Protein AF-A0A964QYH7-F1 (afdb_monomer)

Sequence (132 aa):
MKKPFRIDWADTSPSKHQPPTTHEPLKEYSIKFEKIPKGKKAVPDPGKLGVRSKLGGNPDWVQHPEVPMCSDCKQPMTFVAQLDSIEHDEKHNPHAIDCLSRQQQYMFGDVGMIYVFMCFSCMTTESLVQSG

Radius of gyration: 19.94 Å; Cα contacts (8 Å, |Δi|>4): 188; chains: 1; bounding box: 71×40×37 Å

Structure (mmCIF, N/CA/C/O backbone):
data_AF-A0A964QYH7-F1
#
_entry.id   AF-A0A964QYH7-F1
#
loop_
_atom_site.group_PDB
_atom_site.id
_atom_site.type_symbol
_atom_site.label_atom_id
_atom_site.label_alt_id
_atom_site.label_comp_id
_atom_site.label_asym_id
_atom_site.label_entity_id
_atom_site.label_seq_id
_atom_site.pdbx_PDB_ins_code
_atom_site.Cartn_x
_atom_site.Cartn_y
_atom_site.Cartn_z
_atom_site.occupancy
_atom_site.B_iso_or_equiv
_atom_site.auth_seq_id
_atom_site.auth_comp_id
_atom_site.auth_asym_id
_atom_site.auth_atom_id
_atom_site.pdbx_PDB_model_num
ATOM 1 N N . MET A 1 1 ? 57.411 8.109 7.654 1.00 41.69 1 MET A N 1
ATOM 2 C CA . MET A 1 1 ? 56.599 8.926 8.586 1.00 41.69 1 MET A CA 1
ATOM 3 C C . MET A 1 1 ? 55.272 9.263 7.914 1.00 41.69 1 MET A C 1
ATOM 5 O O . MET A 1 1 ? 55.276 10.017 6.951 1.00 41.69 1 MET A O 1
ATOM 9 N N . LYS A 1 2 ? 54.156 8.653 8.339 1.00 41.75 2 LYS A N 1
ATOM 10 C CA . LYS A 1 2 ? 52.807 8.987 7.846 1.00 41.75 2 LYS A CA 1
ATOM 11 C C . LYS A 1 2 ? 52.241 10.094 8.742 1.00 41.75 2 LYS A C 1
ATOM 13 O O . LYS A 1 2 ? 52.251 9.932 9.959 1.00 41.75 2 LYS A O 1
ATOM 18 N N . LYS A 1 3 ? 51.828 11.226 8.161 1.00 38.62 3 LYS A N 1
ATOM 19 C CA . LYS A 1 3 ? 51.197 12.325 8.913 1.00 38.62 3 LYS A CA 1
ATOM 20 C C . LYS A 1 3 ? 49.904 11.816 9.574 1.00 38.62 3 LYS A C 1
ATOM 22 O O . LYS A 1 3 ? 49.187 11.048 8.931 1.00 38.62 3 LYS A O 1
ATOM 27 N N . PRO A 1 4 ? 49.605 12.212 10.822 1.00 44.09 4 PRO A N 1
ATOM 28 C CA . PRO A 1 4 ? 48.383 11.793 11.489 1.00 44.09 4 PRO A CA 1
ATOM 29 C C . PRO A 1 4 ? 47.173 12.416 10.787 1.00 44.09 4 PRO A C 1
ATOM 31 O O . PRO A 1 4 ? 47.157 13.614 10.501 1.00 44.09 4 PRO A O 1
ATOM 34 N N . PHE A 1 5 ? 46.177 11.583 10.493 1.00 44.22 5 PHE A N 1
ATOM 35 C CA . PHE A 1 5 ? 44.880 12.006 9.976 1.00 44.22 5 PHE A CA 1
ATOM 36 C C . PHE A 1 5 ? 44.152 12.747 11.107 1.00 44.22 5 PHE A C 1
ATOM 38 O O . PHE A 1 5 ? 43.855 12.156 12.144 1.00 44.22 5 PHE A O 1
ATOM 45 N N . ARG A 1 6 ? 43.929 14.053 10.946 1.00 43.03 6 ARG A N 1
ATOM 46 C CA . ARG A 1 6 ? 43.135 14.877 11.865 1.00 43.03 6 ARG A CA 1
ATOM 47 C C . ARG A 1 6 ? 41.795 15.140 11.185 1.00 43.03 6 ARG A C 1
ATOM 49 O O . ARG A 1 6 ? 41.779 15.734 10.114 1.00 43.03 6 ARG A O 1
ATOM 56 N N . ILE A 1 7 ? 40.707 14.656 11.778 1.00 52.09 7 ILE A N 1
ATOM 57 C CA . ILE A 1 7 ? 39.345 15.012 11.367 1.00 52.09 7 ILE A CA 1
ATOM 58 C C . ILE A 1 7 ? 38.987 16.289 12.126 1.00 52.09 7 ILE A C 1
ATOM 60 O O . ILE A 1 7 ? 38.992 16.289 13.358 1.00 52.09 7 ILE A O 1
ATOM 64 N N . ASP A 1 8 ? 38.741 17.369 11.390 1.00 46.47 8 ASP A N 1
ATOM 65 C CA . ASP A 1 8 ? 38.260 18.634 11.938 1.00 46.47 8 ASP A CA 1
ATOM 66 C C . ASP A 1 8 ? 36.729 18.573 12.007 1.00 46.47 8 ASP A C 1
ATOM 68 O O . ASP A 1 8 ? 36.038 18.648 10.995 1.00 46.47 8 ASP A O 1
ATOM 72 N N . TRP A 1 9 ? 36.185 18.395 13.211 1.00 46.53 9 TRP A N 1
ATOM 73 C CA . TRP A 1 9 ? 34.739 18.280 13.456 1.00 46.53 9 TRP A CA 1
ATOM 74 C C . TRP A 1 9 ? 33.966 19.602 13.277 1.00 46.53 9 TRP A C 1
ATOM 76 O O . TRP A 1 9 ? 32.767 19.651 13.534 1.00 46.53 9 TRP A O 1
ATOM 86 N N . ALA A 1 10 ? 34.645 20.674 12.857 1.00 47.91 10 ALA A N 1
ATOM 87 C CA . ALA A 1 10 ? 34.068 21.995 12.611 1.00 47.91 10 ALA A CA 1
ATOM 88 C C . ALA A 1 10 ? 33.693 22.241 11.136 1.00 47.91 10 ALA A C 1
ATOM 90 O O . ALA A 1 10 ? 33.197 23.321 10.815 1.00 47.91 10 ALA A O 1
ATOM 91 N N . ASP A 1 11 ? 33.925 21.274 10.240 1.00 49.50 11 ASP A N 1
ATOM 92 C CA . ASP A 1 11 ? 33.523 21.396 8.839 1.00 49.50 11 ASP A CA 1
ATOM 93 C C . ASP A 1 11 ? 32.002 21.221 8.700 1.00 49.50 11 ASP A C 1
ATOM 95 O O . ASP A 1 11 ? 31.472 20.117 8.584 1.00 49.50 11 ASP A O 1
ATOM 99 N N . THR A 1 12 ? 31.288 22.344 8.756 1.00 55.72 12 THR A N 1
ATOM 100 C CA . THR A 1 12 ? 29.839 22.447 8.542 1.00 55.72 12 THR A CA 1
ATOM 101 C C . THR A 1 12 ? 29.465 22.520 7.060 1.00 55.72 12 THR A C 1
ATOM 103 O O . THR A 1 12 ? 28.323 22.858 6.735 1.00 55.72 12 THR A O 1
ATOM 106 N N . SER A 1 13 ? 30.391 22.195 6.146 1.00 53.62 13 SER A N 1
ATOM 107 C CA . SER A 1 13 ? 30.073 22.022 4.729 1.00 53.62 13 SER A CA 1
ATOM 108 C C . SER A 1 13 ? 28.883 21.067 4.590 1.00 53.62 13 SER A C 1
ATOM 110 O O . SER A 1 13 ? 28.930 19.963 5.142 1.00 53.62 13 SER A O 1
ATOM 112 N N . PRO A 1 14 ? 27.816 21.442 3.861 1.00 44.41 14 PRO A N 1
ATOM 113 C CA . PRO A 1 14 ? 26.712 20.532 3.623 1.00 44.41 14 PRO A CA 1
ATOM 114 C C . PRO A 1 14 ? 27.275 19.251 3.014 1.00 44.41 14 PRO A C 1
ATOM 116 O O . PRO A 1 14 ? 27.983 19.291 2.001 1.00 44.41 14 PRO A O 1
ATOM 119 N N . SER A 1 15 ? 27.015 18.110 3.659 1.00 50.00 15 SER A N 1
ATOM 120 C CA . SER A 1 15 ? 27.432 16.834 3.097 1.00 50.00 15 SER A CA 1
ATOM 121 C C . SER A 1 15 ? 26.836 16.746 1.691 1.00 50.00 15 SER A C 1
ATOM 123 O O . SER A 1 15 ? 25.667 17.074 1.472 1.00 50.00 15 SER A O 1
ATOM 125 N N . LYS A 1 16 ? 27.613 16.270 0.713 1.00 49.41 16 LYS A N 1
ATOM 126 C CA . LYS A 1 16 ? 27.135 16.007 -0.662 1.00 49.41 16 LYS A CA 1
ATOM 127 C C . LYS A 1 16 ? 26.037 14.922 -0.717 1.00 49.41 16 LYS A C 1
ATOM 129 O O . LYS A 1 16 ? 25.778 14.358 -1.779 1.00 49.41 16 LYS A O 1
ATOM 134 N N . HIS A 1 17 ? 25.492 14.542 0.435 1.00 49.78 17 HIS A N 1
ATOM 135 C CA . HIS A 1 17 ? 24.528 13.481 0.685 1.00 49.78 17 HIS A CA 1
ATOM 136 C C . HIS A 1 17 ? 23.306 14.013 1.436 1.00 49.78 17 HIS A C 1
ATOM 138 O O . HIS A 1 17 ? 22.538 13.219 1.971 1.00 49.78 17 HIS A O 1
ATOM 144 N N . GLN A 1 18 ? 23.105 15.336 1.497 1.00 46.91 18 GLN A N 1
ATOM 145 C CA . GLN A 1 18 ? 21.803 15.853 1.894 1.00 46.91 18 GLN A CA 1
ATOM 146 C C . GLN A 1 18 ? 20.751 15.277 0.933 1.00 46.91 18 GLN A C 1
ATOM 148 O O . GLN A 1 18 ? 20.873 15.485 -0.280 1.00 46.91 18 GLN A O 1
ATOM 153 N N . PRO A 1 19 ? 19.765 14.505 1.435 1.00 47.88 19 PRO A N 1
ATOM 154 C CA . PRO A 1 19 ? 18.673 14.040 0.600 1.00 47.88 19 PRO A CA 1
ATOM 155 C C . PRO A 1 19 ? 17.974 15.272 0.017 1.00 47.88 19 PRO A C 1
ATOM 157 O O . PRO A 1 19 ? 17.899 16.301 0.698 1.00 47.88 19 PRO A O 1
ATOM 160 N N . PRO A 1 20 ? 17.517 15.215 -1.242 1.00 46.72 20 PRO A N 1
ATOM 161 C CA . PRO A 1 20 ? 16.917 16.367 -1.889 1.00 46.72 20 PRO A CA 1
ATOM 162 C C . PRO A 1 20 ? 15.731 16.864 -1.059 1.00 46.72 20 PRO A C 1
ATOM 164 O O . PRO A 1 20 ? 14.707 16.202 -0.922 1.00 46.72 20 PRO A O 1
ATOM 167 N N . THR A 1 21 ? 15.888 18.057 -0.495 1.00 56.34 21 THR A N 1
ATOM 168 C CA . THR A 1 21 ? 14.812 18.848 0.095 1.00 56.34 21 THR A CA 1
ATOM 169 C C . THR A 1 21 ? 14.061 19.536 -1.040 1.00 56.34 21 THR A C 1
ATOM 171 O O . THR A 1 21 ? 14.173 20.748 -1.218 1.00 56.34 21 THR A O 1
ATOM 174 N N . THR A 1 22 ? 13.369 18.782 -1.888 1.00 54.75 22 THR A N 1
ATOM 175 C CA . THR A 1 22 ? 12.599 19.371 -2.988 1.00 54.75 22 THR A CA 1
ATOM 176 C C . THR A 1 22 ? 11.129 19.039 -2.807 1.00 54.75 22 THR A C 1
ATOM 178 O O . THR A 1 22 ? 10.715 17.896 -2.951 1.00 54.75 22 THR A O 1
ATOM 181 N N . HIS A 1 23 ? 10.350 20.078 -2.500 1.00 61.62 23 HIS A N 1
ATOM 182 C CA . HIS A 1 23 ? 8.884 20.134 -2.442 1.00 61.62 23 HIS A CA 1
ATOM 183 C C . HIS A 1 23 ? 8.190 19.838 -3.792 1.00 61.62 23 HIS A C 1
ATOM 185 O O . HIS A 1 23 ? 7.080 20.309 -4.038 1.00 61.62 23 HIS A O 1
ATOM 191 N N . GLU A 1 24 ? 8.842 19.112 -4.697 1.00 82.94 24 GLU A N 1
ATOM 192 C CA . GLU A 1 24 ? 8.235 18.694 -5.953 1.00 82.94 24 GLU A CA 1
ATOM 193 C C . GLU A 1 24 ? 7.275 17.528 -5.6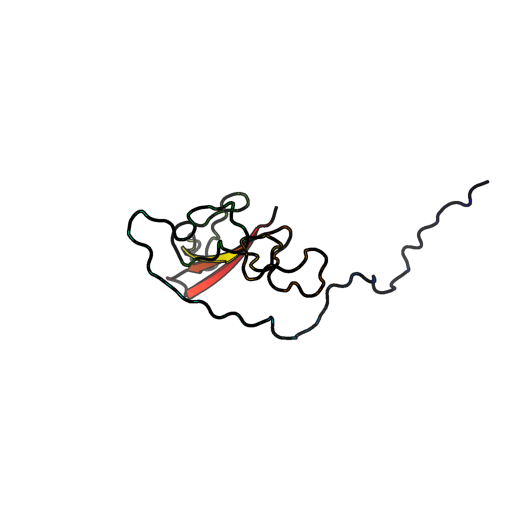81 1.00 82.94 24 GLU A C 1
ATOM 195 O O . GLU A 1 24 ? 7.601 16.641 -4.884 1.00 82.94 24 GLU A O 1
ATOM 200 N N . PRO A 1 25 ? 6.087 17.509 -6.310 1.00 90.19 25 PRO A N 1
ATOM 201 C CA . PRO A 1 25 ? 5.200 16.359 -6.226 1.00 90.19 25 PRO A CA 1
ATOM 202 C C . PRO A 1 25 ? 5.922 15.077 -6.657 1.00 90.19 25 PRO A C 1
ATOM 204 O O . PRO A 1 25 ? 6.669 15.071 -7.637 1.00 90.19 25 PRO A O 1
ATOM 207 N N . LEU A 1 26 ? 5.676 13.980 -5.939 1.00 91.38 26 LEU A N 1
ATOM 208 C CA . LEU A 1 26 ? 6.119 12.659 -6.382 1.00 91.38 26 LEU A CA 1
ATOM 209 C C . LEU A 1 26 ? 5.472 12.325 -7.735 1.00 91.38 26 LEU A C 1
ATOM 211 O O . LEU A 1 26 ? 4.373 12.795 -8.036 1.00 91.38 26 LEU A O 1
ATOM 215 N N . LYS A 1 27 ? 6.128 11.473 -8.531 1.00 92.75 27 LYS A N 1
ATOM 216 C CA . LYS A 1 27 ? 5.549 10.887 -9.746 1.00 92.75 27 LYS A CA 1
ATOM 217 C C . LYS A 1 27 ? 4.167 10.330 -9.424 1.00 92.75 27 LYS A C 1
ATOM 219 O O . LYS A 1 27 ? 3.990 9.596 -8.451 1.00 92.75 27 LYS A O 1
ATOM 224 N N . GLU A 1 28 ? 3.192 10.673 -10.248 1.00 94.69 28 GLU A N 1
ATOM 225 C CA . GLU A 1 28 ? 1.824 10.215 -10.062 1.00 94.69 28 GLU A CA 1
ATOM 226 C C . GLU A 1 28 ? 1.641 8.822 -10.678 1.00 94.69 28 GLU A C 1
ATOM 228 O O . GLU A 1 28 ? 1.980 8.594 -11.840 1.00 94.69 28 GLU A O 1
ATOM 233 N N . TYR A 1 29 ? 1.077 7.895 -9.903 1.00 94.06 29 TYR A N 1
ATOM 234 C CA . TYR A 1 29 ? 0.674 6.569 -10.367 1.00 94.06 29 TYR A CA 1
ATOM 235 C C . TYR A 1 29 ? -0.830 6.392 -10.144 1.00 94.06 29 TYR A C 1
ATOM 237 O O . TYR A 1 29 ? -1.346 6.650 -9.057 1.00 94.06 29 TYR A O 1
ATOM 245 N N . SER A 1 30 ? -1.541 5.914 -11.167 1.00 93.94 30 SER A N 1
ATOM 246 C CA . SER A 1 30 ? -2.949 5.522 -11.019 1.00 93.94 30 SER A CA 1
ATOM 247 C C . SER A 1 30 ? -3.059 4.094 -10.484 1.00 93.94 30 SER A C 1
ATOM 249 O O . SER A 1 30 ? -2.284 3.220 -10.873 1.00 93.94 30 SER A O 1
ATOM 251 N N . ILE A 1 31 ? -4.047 3.837 -9.625 1.00 89.06 31 ILE A N 1
ATOM 252 C CA . ILE A 1 31 ? -4.315 2.500 -9.086 1.00 89.06 31 ILE A CA 1
ATOM 253 C C . ILE A 1 31 ? -5.606 1.959 -9.700 1.00 89.06 31 ILE A C 1
ATOM 255 O O . ILE A 1 31 ? -6.629 2.643 -9.738 1.00 89.06 31 ILE A O 1
ATOM 259 N N . LYS A 1 32 ? -5.569 0.707 -10.159 1.00 91.69 32 LYS A N 1
ATOM 260 C CA . LYS A 1 32 ? -6.755 -0.049 -10.572 1.00 91.69 32 LYS A CA 1
ATOM 261 C C . LYS A 1 32 ? -7.053 -1.104 -9.516 1.00 91.69 32 LYS A C 1
ATOM 263 O O . LYS A 1 32 ? -6.189 -1.917 -9.208 1.00 91.69 32 LYS A O 1
ATOM 268 N N . PHE A 1 33 ? -8.267 -1.088 -8.974 1.00 91.06 33 PHE A N 1
ATOM 269 C CA . PHE A 1 33 ? -8.685 -2.042 -7.951 1.00 91.06 33 PHE A CA 1
ATOM 270 C C . PHE A 1 33 ? -9.512 -3.179 -8.537 1.00 91.06 33 PHE A C 1
ATOM 272 O O . PHE A 1 33 ? -10.386 -2.965 -9.377 1.00 91.06 33 PHE A O 1
ATOM 279 N N . GLU A 1 34 ? -9.289 -4.375 -8.005 1.00 95.00 34 GLU A N 1
ATOM 280 C CA . GLU A 1 34 ? -10.143 -5.535 -8.210 1.00 95.00 34 GLU A CA 1
ATOM 281 C C . GLU A 1 34 ? -10.504 -6.170 -6.867 1.00 95.00 34 GLU A C 1
ATOM 283 O O . GLU A 1 34 ? -9.739 -6.135 -5.900 1.00 95.00 34 GLU A O 1
ATOM 288 N N . LYS A 1 35 ? -11.701 -6.753 -6.788 1.00 94.75 35 LYS A N 1
ATOM 289 C CA . LYS A 1 35 ? -12.126 -7.471 -5.590 1.00 94.75 35 LYS A CA 1
ATOM 290 C C . LYS A 1 35 ? -11.547 -8.878 -5.613 1.00 94.75 35 LYS A C 1
ATOM 292 O O . LYS A 1 35 ? -11.815 -9.648 -6.531 1.00 94.75 35 LYS A O 1
ATOM 297 N N . ILE A 1 36 ? -10.839 -9.241 -4.551 1.00 96.00 36 ILE A N 1
ATOM 298 C CA . ILE A 1 36 ? -10.257 -10.575 -4.425 1.00 96.00 36 ILE A CA 1
ATOM 299 C C . ILE A 1 36 ? -11.338 -11.593 -4.019 1.00 96.00 36 ILE A C 1
ATOM 301 O O . ILE A 1 36 ? -12.059 -11.360 -3.040 1.00 96.00 36 ILE A O 1
ATOM 305 N N . PRO A 1 37 ? -11.473 -12.730 -4.733 1.00 95.06 37 PRO A N 1
ATOM 306 C CA . PRO A 1 37 ? -12.388 -13.797 -4.346 1.00 95.06 37 PRO A CA 1
ATOM 307 C C . PRO A 1 37 ? -12.100 -14.330 -2.940 1.00 95.06 37 PRO A C 1
ATOM 309 O O . PRO A 1 37 ? -10.951 -14.394 -2.495 1.00 95.06 37 PRO A O 1
ATOM 312 N N . LYS A 1 38 ? -13.148 -14.776 -2.242 1.00 93.50 38 LYS A N 1
ATOM 313 C CA . LYS A 1 38 ? -13.018 -15.345 -0.895 1.00 93.50 38 LYS A CA 1
ATOM 314 C C . LYS A 1 38 ? -12.009 -16.502 -0.895 1.00 93.50 38 LYS A C 1
ATOM 316 O O . LYS A 1 38 ? -12.096 -17.404 -1.723 1.00 93.50 38 LYS A O 1
ATOM 321 N N . GLY A 1 39 ? -11.066 -16.474 0.046 1.00 92.38 39 GLY A N 1
ATOM 322 C CA . GLY A 1 39 ? -10.017 -17.492 0.180 1.00 92.38 39 GLY A CA 1
ATOM 323 C C . GLY A 1 39 ? -8.795 -17.292 -0.726 1.00 92.38 39 GLY A C 1
ATOM 324 O O . GLY A 1 39 ? -7.869 -18.096 -0.667 1.00 92.38 39 GLY A O 1
ATOM 325 N N . LYS A 1 40 ? -8.757 -16.235 -1.547 1.00 94.75 40 LYS A N 1
ATOM 326 C CA . LYS A 1 40 ? -7.565 -15.818 -2.299 1.00 94.75 40 LYS A CA 1
ATOM 327 C C . LYS A 1 40 ? -6.892 -14.620 -1.619 1.00 94.75 40 LYS A C 1
ATOM 329 O O . LYS A 1 40 ? -7.500 -13.945 -0.790 1.00 94.75 40 LYS A O 1
ATOM 334 N N . LYS A 1 41 ? -5.624 -14.377 -1.959 1.00 94.38 41 LYS A N 1
ATOM 335 C CA . LYS A 1 41 ? -4.838 -13.229 -1.483 1.00 94.38 41 LYS A CA 1
ATOM 336 C C . LYS A 1 41 ? -4.600 -12.246 -2.627 1.00 94.38 41 LYS A C 1
ATOM 338 O O . LYS A 1 41 ? -4.360 -12.686 -3.746 1.00 94.38 41 LYS A O 1
ATOM 343 N N . ALA A 1 42 ? -4.628 -10.948 -2.319 1.00 95.38 42 ALA A N 1
ATOM 344 C CA . ALA A 1 42 ? -4.250 -9.886 -3.259 1.00 95.38 42 ALA A CA 1
ATOM 345 C C . ALA A 1 42 ? -2.767 -9.964 -3.651 1.00 95.38 42 ALA A C 1
ATOM 347 O O . ALA A 1 42 ? -2.416 -9.702 -4.792 1.00 95.38 42 ALA A O 1
ATOM 348 N N . VAL A 1 43 ? -1.920 -10.374 -2.700 1.00 94.69 43 VAL A N 1
ATOM 349 C CA . VAL A 1 43 ? -0.490 -10.633 -2.891 1.00 94.69 43 VAL A CA 1
ATOM 350 C C . VAL A 1 43 ? -0.274 -12.135 -2.697 1.00 94.69 43 VAL A C 1
ATOM 352 O O . VAL A 1 43 ? -0.249 -12.610 -1.557 1.00 94.69 43 VAL A O 1
ATOM 355 N N . PRO A 1 44 ? -0.230 -12.928 -3.783 1.00 91.50 44 PRO A N 1
ATOM 356 C CA . PRO A 1 44 ? -0.030 -14.372 -3.686 1.00 91.50 44 PRO A CA 1
ATOM 357 C C . PRO A 1 44 ? 1.384 -14.743 -3.232 1.00 91.50 44 PRO A C 1
ATOM 359 O O . PRO A 1 44 ? 1.547 -15.738 -2.530 1.00 91.50 44 PRO A O 1
ATOM 362 N N . ASP A 1 45 ? 2.373 -13.937 -3.623 1.00 94.12 45 ASP A N 1
ATOM 363 C CA . ASP A 1 45 ? 3.793 -14.143 -3.348 1.00 94.12 45 ASP A CA 1
ATOM 364 C C . ASP A 1 45 ? 4.399 -12.885 -2.696 1.00 94.12 45 ASP A C 1
ATOM 366 O O . ASP A 1 45 ? 4.643 -11.895 -3.391 1.00 94.12 45 ASP A O 1
ATOM 370 N N . PRO A 1 46 ? 4.637 -12.897 -1.371 1.00 91.12 46 PRO A N 1
ATOM 371 C CA . PRO A 1 46 ? 5.262 -11.784 -0.655 1.00 91.12 46 PRO A CA 1
ATOM 372 C C . PRO A 1 46 ? 6.713 -11.496 -1.068 1.00 91.12 46 PRO A C 1
ATOM 374 O O . PRO A 1 46 ? 7.213 -10.413 -0.770 1.00 91.12 46 PRO A O 1
ATOM 377 N N . GLY A 1 47 ? 7.390 -12.439 -1.736 1.00 92.31 47 GLY A N 1
ATOM 378 C CA . GLY A 1 47 ? 8.743 -12.252 -2.266 1.00 92.31 47 GLY A CA 1
ATOM 379 C C . GLY A 1 47 ? 8.774 -11.473 -3.580 1.00 92.31 47 GLY A C 1
ATOM 380 O O . GLY A 1 47 ? 9.839 -11.056 -4.025 1.00 92.31 47 GLY A O 1
ATOM 381 N N . LYS A 1 48 ? 7.616 -11.232 -4.204 1.00 94.81 48 LYS A N 1
ATOM 382 C CA . LYS A 1 48 ? 7.521 -10.485 -5.457 1.00 94.81 48 LYS A CA 1
ATOM 383 C C . LYS A 1 48 ? 7.508 -8.976 -5.186 1.00 94.81 48 LYS A C 1
ATOM 385 O O . LYS A 1 48 ? 6.458 -8.338 -5.190 1.00 94.81 48 LYS A O 1
ATOM 390 N N . LEU A 1 49 ? 8.689 -8.428 -4.907 1.00 95.12 49 LEU A N 1
ATOM 391 C CA . LEU A 1 49 ? 8.910 -7.028 -4.521 1.00 95.12 49 LEU A CA 1
ATOM 392 C C . LEU A 1 49 ? 8.462 -6.046 -5.618 1.00 95.12 49 LEU A C 1
ATOM 394 O O . LEU A 1 49 ? 8.546 -6.346 -6.808 1.00 95.12 49 LEU A O 1
ATOM 398 N N . GLY A 1 50 ? 7.967 -4.876 -5.230 1.00 95.00 50 GLY A N 1
ATOM 399 C CA . GLY A 1 50 ? 7.459 -3.844 -6.139 1.00 95.00 50 GLY A CA 1
ATOM 400 C C . GLY A 1 50 ? 6.013 -4.050 -6.612 1.00 95.00 50 GLY A C 1
ATOM 401 O O . GLY A 1 50 ? 5.458 -3.186 -7.285 1.00 95.00 50 GLY A O 1
ATOM 402 N N . VAL A 1 51 ? 5.367 -5.165 -6.250 1.00 95.12 51 VAL A N 1
ATOM 403 C CA . VAL A 1 51 ? 3.968 -5.472 -6.613 1.00 95.12 51 VAL A CA 1
ATOM 404 C C . VAL A 1 51 ? 3.134 -5.972 -5.425 1.00 95.12 51 VAL A C 1
ATOM 406 O O . VAL A 1 51 ? 2.160 -6.704 -5.601 1.00 95.12 51 VAL A O 1
ATOM 409 N N . ARG A 1 52 ? 3.496 -5.576 -4.199 1.00 96.25 52 ARG A N 1
ATOM 410 C CA . ARG A 1 52 ? 2.839 -6.011 -2.951 1.00 96.25 52 ARG A CA 1
ATOM 411 C C . ARG A 1 52 ? 1.789 -5.026 -2.425 1.00 96.25 52 ARG A C 1
ATOM 413 O O . ARG A 1 52 ? 1.214 -5.265 -1.366 1.00 96.25 52 ARG A O 1
ATOM 420 N N . SER A 1 53 ? 1.513 -3.925 -3.123 1.00 96.81 53 SER A N 1
ATOM 421 C CA . SER A 1 53 ? 0.491 -2.960 -2.694 1.00 96.81 53 SER A CA 1
ATOM 422 C C . SER A 1 53 ? -0.907 -3.587 -2.716 1.00 96.81 53 SER A C 1
ATOM 424 O O . SER A 1 53 ? -1.303 -4.207 -3.703 1.00 96.81 53 SER A O 1
ATOM 426 N N . LYS A 1 54 ? -1.685 -3.416 -1.642 1.00 97.25 54 LYS A N 1
ATOM 427 C CA . LYS A 1 54 ? -3.071 -3.912 -1.560 1.00 97.25 54 LYS A CA 1
ATOM 428 C C . LYS A 1 54 ? -3.923 -3.091 -0.600 1.00 97.25 54 LYS A C 1
ATOM 430 O O . LYS A 1 54 ? -3.405 -2.427 0.295 1.00 97.25 54 LYS A O 1
ATOM 435 N N . LEU A 1 55 ? -5.239 -3.215 -0.761 1.00 97.38 55 LEU A N 1
ATOM 436 C CA . LEU A 1 55 ? -6.233 -2.722 0.189 1.00 97.38 55 LEU A CA 1
ATOM 437 C C . LEU A 1 55 ? -6.791 -3.880 1.023 1.00 97.38 55 LEU A C 1
ATOM 439 O O . LEU A 1 55 ? -7.233 -4.892 0.474 1.00 97.38 55 LEU A O 1
ATOM 443 N N . GLY A 1 56 ? -6.819 -3.703 2.341 1.00 96.12 56 GLY A N 1
ATOM 444 C CA . GLY A 1 56 ? -7.410 -4.633 3.299 1.00 96.12 56 GLY A CA 1
ATOM 445 C C . GLY A 1 56 ? -6.782 -6.034 3.326 1.00 96.12 56 GLY A C 1
ATOM 446 O O . GLY A 1 56 ? -5.699 -6.296 2.800 1.00 96.12 56 GLY A O 1
ATOM 447 N N . GLY A 1 57 ? -7.485 -6.961 3.978 1.00 94.88 57 GLY A N 1
ATOM 448 C CA . GLY A 1 57 ? -6.929 -8.264 4.351 1.00 94.88 57 GLY A CA 1
ATOM 449 C C . GLY A 1 57 ? -6.016 -8.151 5.573 1.00 94.88 57 GLY A C 1
ATOM 450 O O . GLY A 1 57 ? -6.183 -7.251 6.389 1.00 94.88 57 GLY A O 1
ATOM 451 N N . ASN A 1 58 ? -5.060 -9.071 5.703 1.00 95.44 58 ASN A N 1
ATOM 452 C CA . ASN A 1 58 ? -4.025 -8.984 6.735 1.00 95.44 58 ASN A CA 1
ATOM 453 C C . ASN A 1 58 ? -2.778 -8.292 6.161 1.00 95.44 58 ASN A C 1
ATOM 455 O O . ASN A 1 58 ? -2.458 -8.565 4.999 1.00 95.44 58 ASN A O 1
ATOM 459 N N . PRO A 1 59 ? -2.058 -7.470 6.941 1.00 96.88 59 PRO A N 1
ATOM 460 C CA . PRO A 1 59 ? -0.767 -6.921 6.527 1.00 96.88 59 PRO A CA 1
ATOM 461 C C . PRO A 1 59 ? 0.232 -8.035 6.179 1.00 96.88 59 PRO A C 1
ATOM 463 O O . PRO A 1 59 ? 0.294 -9.043 6.888 1.00 96.88 59 PRO A O 1
ATOM 466 N N . ASP A 1 60 ? 1.024 -7.854 5.120 1.00 96.25 60 ASP A N 1
ATOM 467 C CA . ASP A 1 60 ? 2.190 -8.706 4.849 1.00 96.25 60 ASP A CA 1
ATOM 468 C C . ASP A 1 60 ? 3.432 -8.077 5.493 1.00 96.25 60 ASP A C 1
ATOM 470 O O . ASP A 1 60 ? 4.175 -7.354 4.842 1.00 96.25 60 ASP A O 1
ATOM 474 N N . TRP A 1 61 ? 3.621 -8.300 6.794 1.00 96.75 61 TRP A N 1
ATOM 475 C CA . TRP A 1 61 ? 4.712 -7.686 7.555 1.00 96.75 61 TRP A CA 1
ATOM 476 C C . TRP A 1 61 ? 6.096 -7.985 6.960 1.00 96.75 61 TRP A C 1
ATOM 478 O O . TRP A 1 61 ? 6.426 -9.143 6.708 1.00 96.75 61 TRP A O 1
ATOM 488 N N . VAL A 1 62 ? 6.905 -6.937 6.777 1.00 96.19 62 VAL A N 1
ATOM 489 C CA . VAL A 1 62 ? 8.321 -7.033 6.374 1.00 96.19 62 VAL A CA 1
ATOM 490 C C . VAL A 1 62 ? 9.159 -7.487 7.567 1.00 96.19 62 VAL A C 1
ATOM 492 O O . VAL A 1 62 ? 10.059 -8.306 7.419 1.00 96.19 62 VAL A O 1
ATOM 495 N N . GLN A 1 63 ? 8.839 -6.975 8.756 1.00 95.06 63 GLN A N 1
ATOM 496 C CA . GLN A 1 63 ? 9.499 -7.335 10.005 1.00 95.06 63 GLN A CA 1
ATOM 497 C C . GLN A 1 63 ? 8.514 -8.070 10.926 1.00 95.06 63 GLN A C 1
ATOM 499 O O . GLN A 1 63 ? 7.935 -9.089 10.548 1.00 95.06 63 GLN A O 1
ATOM 504 N N . HIS A 1 64 ? 8.314 -7.580 12.149 1.00 96.19 64 HIS A N 1
ATOM 505 C CA . HIS A 1 64 ? 7.332 -8.131 13.074 1.00 96.19 64 HIS A CA 1
ATOM 506 C C . HIS A 1 64 ? 5.976 -7.420 12.939 1.00 96.19 64 HIS A C 1
ATOM 508 O O . HIS A 1 64 ? 5.918 -6.272 12.497 1.00 96.19 64 HIS A O 1
ATOM 514 N N . PRO A 1 65 ? 4.873 -8.059 13.364 1.00 97.44 65 PRO A N 1
ATOM 515 C CA . PRO A 1 65 ? 3.587 -7.386 13.462 1.00 97.44 65 PRO A CA 1
ATOM 516 C C . PRO A 1 65 ? 3.647 -6.142 14.349 1.00 97.44 65 PRO A C 1
ATOM 518 O O . PRO A 1 65 ? 4.180 -6.196 15.457 1.00 97.44 65 PRO A O 1
ATOM 521 N N . GLU A 1 66 ? 3.067 -5.043 13.876 1.00 96.75 66 GLU A N 1
ATOM 522 C CA . GLU A 1 66 ? 2.999 -3.782 14.615 1.00 96.75 66 GLU A CA 1
ATOM 523 C C . GLU A 1 66 ? 1.659 -3.095 14.342 1.00 96.75 66 GLU A C 1
ATOM 525 O O . GLU A 1 66 ? 1.513 -2.312 13.413 1.00 96.75 66 GLU A O 1
ATOM 530 N N . VAL A 1 67 ? 0.629 -3.444 15.114 1.00 98.00 67 VAL A N 1
ATOM 531 C CA . VAL A 1 67 ? -0.693 -2.818 14.966 1.00 98.00 67 VAL A CA 1
ATOM 532 C C . VAL A 1 67 ? -0.768 -1.605 15.895 1.00 98.00 67 VAL A C 1
ATOM 534 O O . VAL A 1 67 ? -0.701 -1.799 17.112 1.00 98.00 67 VAL A O 1
ATOM 537 N N . PRO A 1 68 ? -0.925 -0.375 15.369 1.00 98.12 68 PRO A N 1
ATOM 538 C CA . PRO A 1 68 ? -0.984 0.813 16.207 1.00 98.12 68 PRO A CA 1
ATOM 539 C C . PRO A 1 68 ? -2.274 0.861 17.032 1.00 98.12 68 PRO A C 1
ATOM 541 O O . PRO A 1 68 ? -3.329 0.344 16.640 1.00 98.12 68 PRO A O 1
ATOM 544 N N . MET A 1 69 ? -2.182 1.512 18.188 1.00 98.44 69 MET A N 1
ATOM 545 C CA . MET A 1 69 ? -3.312 1.773 19.076 1.00 98.44 69 MET A CA 1
ATOM 546 C C . MET A 1 69 ? -3.792 3.204 18.849 1.00 98.44 69 MET A C 1
ATOM 548 O O . MET A 1 69 ? -3.005 4.137 18.966 1.00 98.44 69 MET A O 1
ATOM 552 N N . CYS A 1 70 ? -5.089 3.398 18.606 1.00 98.50 70 CYS A N 1
ATOM 553 C CA . CYS A 1 70 ? -5.648 4.733 18.401 1.00 98.50 70 CYS A CA 1
ATOM 554 C C . CYS A 1 70 ? -5.344 5.649 19.599 1.00 98.50 70 CYS A C 1
ATOM 556 O O . CYS A 1 70 ? -5.611 5.284 20.750 1.00 98.50 70 CYS A O 1
ATOM 558 N N . SER A 1 71 ? -4.843 6.859 19.331 1.00 97.50 71 SER A N 1
ATOM 559 C CA . SER A 1 71 ? -4.521 7.858 20.358 1.00 97.50 71 SER A CA 1
ATOM 560 C C . SER A 1 71 ? -5.710 8.223 21.244 1.00 97.50 71 SER A C 1
ATOM 562 O O . SER A 1 71 ? -5.501 8.525 22.420 1.00 97.50 71 SER A O 1
ATOM 564 N N . ASP A 1 72 ? -6.930 8.139 20.716 1.00 98.06 72 ASP A N 1
ATOM 565 C CA . ASP A 1 72 ? -8.126 8.684 21.357 1.00 98.06 72 ASP A CA 1
ATOM 566 C C . ASP A 1 72 ? -8.858 7.617 22.179 1.00 98.06 72 ASP A C 1
ATOM 568 O O . ASP A 1 72 ? -9.058 7.780 23.380 1.00 98.06 72 ASP A O 1
ATOM 572 N N . CYS A 1 73 ? -9.219 6.489 21.555 1.00 98.12 73 CYS A N 1
ATOM 573 C CA . CYS A 1 73 ? -9.985 5.419 22.209 1.00 98.12 73 CYS A CA 1
ATOM 574 C C . CYS A 1 73 ? -9.130 4.269 22.757 1.00 98.12 73 CYS A C 1
ATOM 576 O O . CYS A 1 73 ? -9.667 3.366 23.402 1.00 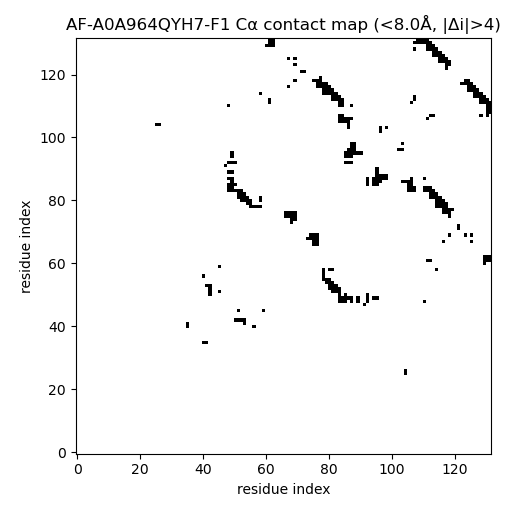98.12 73 CYS A O 1
ATOM 578 N N . LYS A 1 74 ? -7.815 4.276 22.493 1.00 98.25 74 LYS A N 1
ATOM 579 C CA . LYS A 1 74 ? -6.868 3.232 22.920 1.00 98.25 74 LYS A CA 1
ATOM 580 C C . LYS A 1 74 ? -7.264 1.822 22.469 1.00 98.25 74 LYS A C 1
ATOM 582 O O . LYS A 1 74 ? -6.952 0.852 23.152 1.00 98.25 74 LYS A O 1
ATOM 587 N N . GLN A 1 75 ? -7.949 1.702 21.331 1.00 98.44 75 GLN A N 1
ATOM 588 C CA . GLN A 1 75 ? -8.249 0.419 20.687 1.00 98.44 75 GLN A CA 1
ATOM 589 C C . GLN A 1 75 ? -7.278 0.151 19.528 1.00 98.44 75 GLN A C 1
ATOM 591 O O . GLN A 1 75 ? -6.812 1.116 18.911 1.00 98.44 75 GLN A O 1
ATOM 596 N N . PRO A 1 76 ? -6.988 -1.124 19.202 1.00 98.38 76 PRO A N 1
ATOM 597 C CA . PRO A 1 76 ? -6.205 -1.467 18.019 1.00 98.38 76 PRO A CA 1
ATOM 598 C C . PRO A 1 76 ? -6.862 -0.913 16.751 1.00 98.38 76 PRO A C 1
ATOM 600 O O . PRO A 1 76 ? -8.075 -1.041 16.562 1.00 98.38 76 PRO A O 1
ATOM 603 N N . MET A 1 77 ? -6.073 -0.289 15.880 1.00 98.62 77 MET A N 1
ATOM 604 C CA . MET A 1 77 ? -6.580 0.284 14.635 1.00 98.62 77 MET A CA 1
ATOM 605 C C . MET A 1 77 ? -6.779 -0.785 13.555 1.00 98.62 77 MET A C 1
ATOM 607 O O . MET A 1 77 ? -6.201 -1.871 13.592 1.00 98.62 77 MET A O 1
ATOM 611 N N .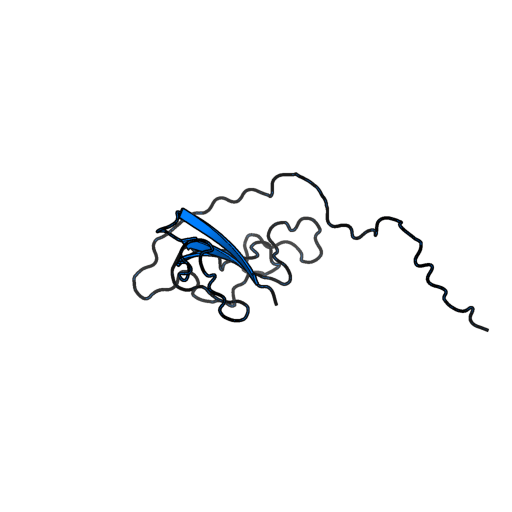 THR A 1 78 ? -7.615 -0.477 12.563 1.00 98.56 78 THR A N 1
ATOM 612 C CA . THR A 1 78 ? -7.912 -1.390 11.453 1.00 98.56 78 THR A CA 1
ATOM 613 C C . THR A 1 78 ? -6.946 -1.153 10.302 1.00 98.56 78 THR A C 1
ATOM 615 O O . THR A 1 78 ? -6.797 -0.021 9.850 1.00 98.56 78 THR A O 1
ATOM 618 N N . PHE A 1 79 ? -6.319 -2.215 9.800 1.00 98.62 79 PHE A N 1
ATOM 619 C CA . PHE A 1 79 ? -5.500 -2.156 8.591 1.00 98.62 79 PHE A CA 1
ATOM 620 C C . PHE A 1 79 ? -6.354 -1.802 7.366 1.00 98.62 79 PHE A C 1
ATOM 622 O O . PHE A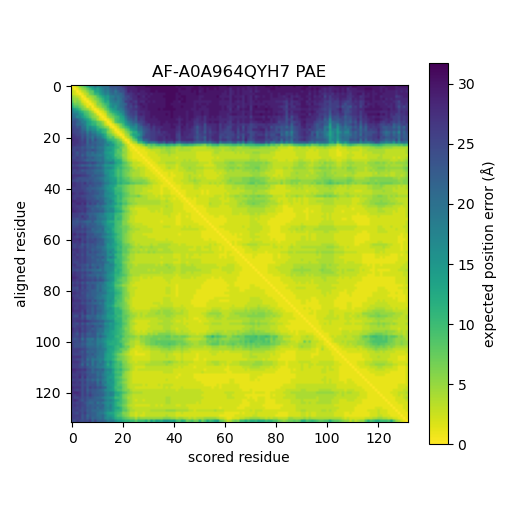 1 79 ? -7.360 -2.459 7.093 1.00 98.62 79 PHE A O 1
ATOM 629 N N . VAL A 1 80 ? -5.939 -0.781 6.617 1.00 98.50 80 VAL A N 1
ATOM 630 C CA . VAL A 1 80 ? -6.640 -0.294 5.420 1.00 98.50 80 VAL A CA 1
ATOM 631 C C . VAL A 1 80 ? -5.857 -0.604 4.153 1.00 98.50 80 VAL A C 1
ATOM 633 O O . VAL A 1 80 ? -6.452 -1.039 3.168 1.00 98.50 80 VAL A O 1
ATOM 636 N N . ALA A 1 81 ? -4.542 -0.399 4.158 1.00 98.31 81 ALA A N 1
ATOM 637 C CA . ALA A 1 81 ? -3.718 -0.587 2.972 1.00 98.31 81 ALA A CA 1
ATOM 638 C C . ALA A 1 81 ? -2.252 -0.828 3.322 1.00 98.31 81 ALA A C 1
ATOM 640 O O . ALA A 1 81 ? -1.778 -0.395 4.371 1.00 98.31 81 ALA A O 1
ATOM 641 N N . GLN A 1 82 ? -1.527 -1.447 2.396 1.00 98.06 82 GLN A N 1
ATOM 642 C CA . GLN A 1 82 ? -0.068 -1.401 2.362 1.00 98.06 82 GLN A CA 1
ATOM 643 C C . GLN A 1 82 ? 0.399 -0.879 0.997 1.00 98.06 82 GLN A C 1
ATOM 645 O O . GLN A 1 82 ? -0.224 -1.188 -0.024 1.00 98.06 82 GLN A O 1
ATOM 650 N N . LEU A 1 83 ? 1.471 -0.088 0.993 1.00 97.75 83 LEU A N 1
ATOM 651 C CA . LEU A 1 83 ? 2.092 0.512 -0.186 1.00 97.75 83 LEU A CA 1
ATOM 652 C C . LEU A 1 83 ? 3.540 0.036 -0.285 1.00 97.75 83 LEU A C 1
ATOM 654 O O . LEU A 1 83 ? 4.353 0.326 0.592 1.00 97.75 83 LEU A O 1
ATOM 658 N N . ASP A 1 84 ? 3.831 -0.710 -1.343 1.00 97.31 84 ASP A N 1
ATOM 659 C CA . ASP A 1 84 ? 5.136 -1.309 -1.606 1.00 97.31 84 ASP A CA 1
ATOM 660 C C . ASP A 1 84 ? 6.141 -0.301 -2.183 1.00 97.31 84 ASP A C 1
ATOM 662 O O . ASP A 1 84 ? 5.759 0.728 -2.745 1.00 97.31 84 ASP A O 1
ATOM 666 N N . SER A 1 85 ? 7.426 -0.640 -2.108 1.00 97.00 85 SER A N 1
ATOM 667 C CA . SER A 1 85 ? 8.505 0.021 -2.845 1.00 97.00 85 SER A CA 1
ATOM 668 C C . SER A 1 85 ? 8.403 -0.305 -4.340 1.00 97.00 85 SER A C 1
ATOM 670 O O . SER A 1 85 ? 9.137 -1.143 -4.868 1.00 97.00 85 SER A O 1
ATOM 672 N N . ILE A 1 86 ? 7.439 0.318 -5.023 1.00 96.69 86 ILE A N 1
ATOM 673 C CA . ILE A 1 86 ? 7.083 -0.001 -6.412 1.00 96.69 86 ILE A CA 1
ATOM 674 C C . ILE A 1 86 ? 8.196 0.291 -7.420 1.00 96.69 86 ILE A C 1
ATOM 676 O O . ILE A 1 86 ? 8.096 -0.184 -8.536 1.00 96.69 86 ILE A O 1
ATOM 680 N N . GLU A 1 87 ? 9.260 1.019 -7.076 1.00 96.56 87 GLU A N 1
ATOM 681 C CA . GLU A 1 87 ? 10.368 1.309 -8.005 1.00 96.56 87 GLU A CA 1
ATOM 682 C C . GLU A 1 87 ? 11.594 0.396 -7.823 1.00 96.56 87 GLU A C 1
ATOM 684 O O . GLU A 1 87 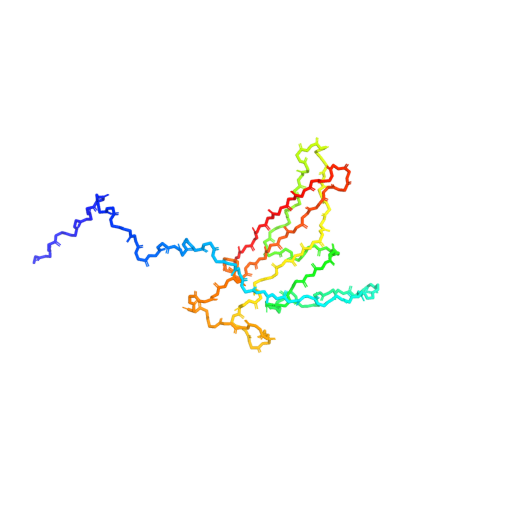? 12.629 0.619 -8.450 1.00 96.56 87 GLU A O 1
ATOM 689 N N . HIS A 1 88 ? 11.490 -0.651 -6.996 1.00 95.38 88 HIS A N 1
ATOM 690 C CA . HIS A 1 88 ? 12.583 -1.597 -6.766 1.00 95.38 88 HIS A CA 1
ATOM 691 C C . HIS A 1 88 ? 13.047 -2.301 -8.057 1.00 95.38 88 HIS A C 1
ATOM 693 O O . HIS A 1 88 ? 12.223 -2.725 -8.873 1.00 95.38 88 HIS A O 1
ATOM 699 N N . ASP A 1 89 ? 14.364 -2.434 -8.223 1.00 95.44 89 ASP A N 1
ATOM 700 C CA . ASP A 1 89 ? 15.019 -2.940 -9.435 1.00 95.44 89 ASP A CA 1
ATOM 701 C C . ASP A 1 89 ? 14.905 -4.468 -9.572 1.00 95.44 89 ASP A C 1
ATOM 703 O O . ASP A 1 89 ? 15.834 -5.222 -9.286 1.00 95.44 89 ASP A O 1
ATOM 707 N N . GLU A 1 90 ? 13.726 -4.929 -9.988 1.00 94.56 90 GLU A N 1
ATOM 708 C CA . GLU A 1 90 ? 13.416 -6.342 -10.195 1.00 94.56 90 GLU A CA 1
ATOM 709 C C . GLU A 1 90 ? 12.802 -6.592 -11.568 1.00 94.56 90 GLU A C 1
ATOM 711 O O . GLU A 1 90 ? 11.957 -5.838 -12.052 1.00 94.56 90 GLU A O 1
ATOM 716 N N . LYS A 1 91 ? 13.159 -7.718 -12.194 1.00 95.00 91 LYS A N 1
ATOM 717 C CA . LYS A 1 91 ? 12.768 -8.008 -13.589 1.00 95.00 91 LYS A CA 1
ATOM 718 C C . LYS A 1 91 ? 11.257 -8.090 -13.803 1.00 95.00 91 LYS A C 1
ATOM 720 O O . LYS A 1 91 ? 10.781 -7.825 -14.903 1.00 95.00 91 LYS A O 1
ATOM 725 N N . HIS A 1 92 ? 10.500 -8.522 -12.795 1.00 93.56 92 HIS A N 1
ATOM 726 C CA . HIS A 1 92 ? 9.039 -8.615 -12.883 1.00 93.56 92 HIS A CA 1
ATOM 727 C C . HIS A 1 92 ? 8.330 -7.300 -12.573 1.00 93.56 92 HIS A C 1
ATOM 729 O O . HIS A 1 92 ? 7.111 -7.236 -12.743 1.00 93.56 92 HIS A O 1
ATOM 735 N N . ASN A 1 93 ? 9.044 -6.307 -12.044 1.00 95.31 93 ASN A N 1
ATOM 736 C CA . ASN A 1 93 ? 8.457 -5.058 -11.608 1.00 95.31 93 ASN A CA 1
ATOM 737 C C . ASN A 1 93 ? 8.333 -4.105 -12.812 1.00 95.31 93 ASN A C 1
ATOM 739 O O . ASN A 1 93 ? 9.347 -3.661 -13.350 1.00 95.31 93 ASN A O 1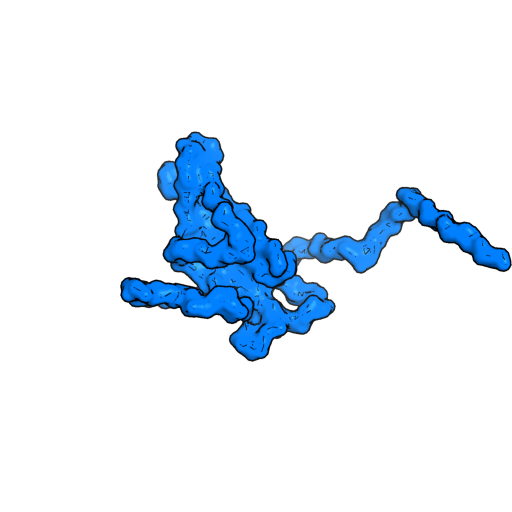
ATOM 743 N N . PRO A 1 94 ? 7.109 -3.754 -13.252 1.00 93.50 94 PRO A N 1
ATOM 744 C CA . PRO A 1 94 ? 6.913 -2.877 -14.408 1.00 93.50 94 PRO A CA 1
ATOM 745 C C . PRO A 1 94 ? 7.373 -1.431 -14.169 1.00 93.50 94 PRO A C 1
ATOM 747 O O . PRO A 1 94 ? 7.406 -0.641 -15.112 1.00 93.50 94 PRO A O 1
ATOM 750 N N . HIS A 1 95 ? 7.691 -1.076 -12.925 1.00 95.06 95 HIS A N 1
ATOM 751 C CA . HIS A 1 95 ? 8.137 0.254 -12.523 1.00 95.06 95 HIS A CA 1
ATOM 752 C C . HIS A 1 95 ? 9.577 0.241 -11.993 1.00 95.06 95 HIS A C 1
ATOM 754 O O . HIS A 1 95 ? 9.993 1.205 -11.359 1.00 95.06 95 HIS A O 1
ATOM 760 N N . ALA A 1 96 ? 10.334 -0.832 -12.256 1.00 95.81 96 ALA A N 1
ATOM 761 C CA . ALA A 1 96 ? 11.730 -0.959 -11.857 1.00 95.81 96 ALA A CA 1
ATOM 762 C C . ALA A 1 96 ? 12.569 0.241 -12.319 1.00 95.81 96 ALA A C 1
ATOM 764 O O . ALA A 1 96 ? 12.553 0.632 -13.491 1.00 95.81 96 ALA A O 1
ATOM 765 N N . ILE A 1 97 ? 13.328 0.802 -11.383 1.00 94.31 97 ILE A N 1
ATOM 766 C CA . ILE A 1 97 ? 14.343 1.820 -11.628 1.00 94.31 97 ILE A CA 1
ATOM 767 C C . ILE A 1 97 ? 15.645 1.313 -11.018 1.00 94.31 97 ILE A C 1
ATOM 769 O O . ILE A 1 97 ? 15.637 0.849 -9.880 1.00 94.31 97 ILE A O 1
ATOM 773 N N . ASP A 1 98 ? 16.749 1.478 -11.754 1.00 92.25 98 ASP A N 1
ATOM 774 C CA . ASP A 1 98 ? 18.112 1.168 -11.302 1.00 92.25 98 ASP A CA 1
ATOM 775 C C . ASP A 1 98 ? 18.336 1.588 -9.838 1.00 92.25 98 ASP A C 1
ATOM 777 O O . ASP A 1 98 ? 18.058 2.733 -9.460 1.00 92.25 98 ASP A O 1
ATOM 781 N N . CYS A 1 99 ? 18.830 0.659 -9.015 1.00 86.06 99 CYS A N 1
ATOM 782 C CA . CYS A 1 99 ? 18.964 0.843 -7.567 1.00 86.06 99 CYS A CA 1
ATOM 783 C C . CYS A 1 99 ? 19.968 1.931 -7.147 1.00 86.06 99 CYS A C 1
ATOM 785 O O . CYS A 1 99 ? 19.957 2.369 -5.997 1.00 86.06 99 CYS A O 1
ATOM 787 N N . LEU A 1 100 ? 20.818 2.400 -8.062 1.00 87.62 100 LEU A N 1
ATOM 788 C CA . LEU A 1 100 ? 21.756 3.504 -7.857 1.00 87.62 100 LEU A CA 1
ATOM 789 C C . LEU A 1 100 ? 21.205 4.840 -8.386 1.00 87.62 100 LEU A C 1
ATOM 791 O O . LEU A 1 100 ? 21.860 5.883 -8.267 1.00 87.62 100 LEU A O 1
ATOM 795 N N . SER A 1 101 ? 20.005 4.837 -8.971 1.00 88.94 101 SER A N 1
ATOM 796 C CA . SER A 1 101 ? 19.362 6.025 -9.519 1.00 88.94 101 SER A CA 1
ATOM 797 C C . SER A 1 101 ? 18.874 6.969 -8.427 1.00 88.94 101 SER A C 1
ATOM 799 O O . SER A 1 101 ? 18.114 6.608 -7.534 1.00 88.94 101 SER A O 1
ATOM 801 N N . ARG A 1 102 ? 19.192 8.257 -8.583 1.00 85.31 102 ARG A N 1
ATOM 802 C CA . ARG A 1 102 ? 18.635 9.336 -7.746 1.00 85.31 102 ARG A CA 1
ATOM 803 C C . ARG A 1 102 ? 17.196 9.719 -8.103 1.00 85.31 102 ARG A C 1
ATOM 805 O O . ARG A 1 102 ? 16.680 10.690 -7.565 1.00 85.31 102 ARG A O 1
ATOM 812 N N . GLN A 1 103 ? 16.577 9.015 -9.048 1.00 87.62 103 GLN A N 1
ATOM 813 C CA . GLN A 1 103 ? 15.212 9.285 -9.508 1.00 87.62 103 GLN A CA 1
ATOM 814 C C . GLN A 1 103 ? 14.168 8.399 -8.818 1.00 87.62 103 GLN A C 1
ATOM 816 O O . GLN A 1 103 ? 12.980 8.521 -9.135 1.00 87.62 103 GLN A O 1
ATOM 821 N N . GLN A 1 104 ? 14.602 7.498 -7.929 1.00 90.56 104 GLN A N 1
ATOM 822 C CA . GLN A 1 104 ? 13.705 6.715 -7.089 1.00 90.56 104 GLN A CA 1
ATOM 823 C C . GLN A 1 104 ? 12.975 7.645 -6.114 1.00 90.56 104 GLN A C 1
ATOM 825 O O . GLN A 1 104 ? 13.577 8.464 -5.422 1.00 90.56 104 GLN A O 1
ATOM 830 N N . GLN A 1 105 ? 11.659 7.521 -6.098 1.00 93.06 105 GLN A N 1
ATOM 831 C CA . GLN A 1 105 ? 10.715 8.270 -5.282 1.00 93.06 105 GLN A CA 1
ATOM 832 C C . GLN A 1 105 ? 9.828 7.332 -4.457 1.00 93.06 105 GLN A C 1
ATOM 834 O O . GLN A 1 105 ? 9.428 7.693 -3.353 1.00 93.06 105 GLN A O 1
ATOM 839 N N . TYR A 1 106 ? 9.567 6.120 -4.957 1.00 95.00 106 TYR A N 1
ATOM 840 C CA . TYR A 1 106 ? 8.788 5.081 -4.280 1.00 95.00 106 TYR A CA 1
ATOM 841 C C . TYR A 1 106 ? 9.667 3.883 -3.917 1.00 95.00 1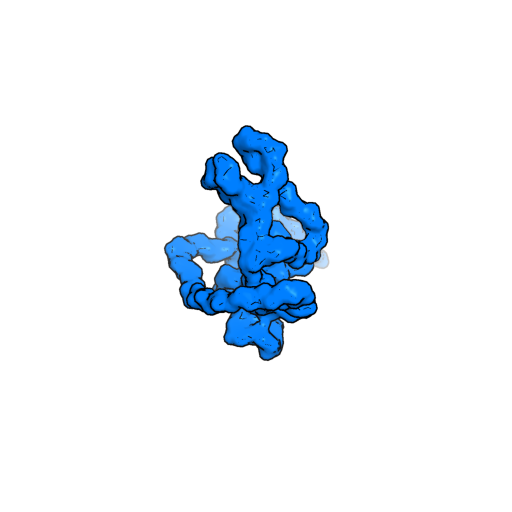06 TYR A C 1
ATOM 843 O O . TYR A 1 106 ? 9.425 2.745 -4.326 1.00 95.00 106 TYR A O 1
ATOM 851 N N . MET A 1 107 ? 10.707 4.177 -3.141 1.00 94.88 107 MET A N 1
ATOM 852 C CA . MET A 1 107 ? 11.612 3.212 -2.527 1.00 94.88 107 MET A CA 1
ATOM 853 C C . MET A 1 107 ? 11.705 3.545 -1.037 1.00 94.88 107 MET A C 1
ATOM 855 O O . MET A 1 107 ? 12.184 4.616 -0.660 1.00 94.88 107 MET A O 1
ATOM 859 N N . PHE A 1 108 ? 11.195 2.664 -0.181 1.00 94.88 108 PHE A N 1
ATOM 860 C CA . PHE A 1 108 ? 11.044 2.928 1.248 1.00 94.88 108 PHE A CA 1
ATOM 861 C C . PHE A 1 108 ? 12.128 2.199 2.044 1.00 94.88 108 PHE A C 1
ATOM 863 O O . PHE A 1 108 ? 11.946 1.055 2.446 1.00 94.88 108 PHE A O 1
ATOM 870 N N . GLY A 1 109 ? 13.267 2.854 2.272 1.00 92.94 109 GLY A N 1
ATOM 871 C CA . GLY A 1 109 ? 14.418 2.208 2.9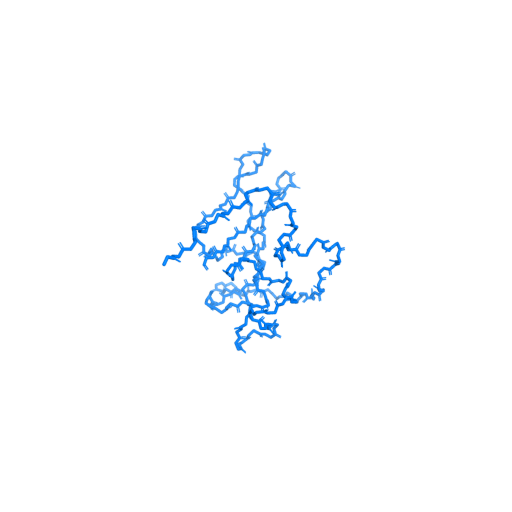15 1.00 92.94 109 GLY A CA 1
ATOM 872 C C . GLY A 1 109 ? 14.975 1.067 2.056 1.00 92.94 109 GLY A C 1
ATOM 873 O O . GLY A 1 109 ? 15.062 1.205 0.836 1.00 92.94 109 GLY A O 1
ATOM 874 N N . ASP A 1 110 ? 15.333 -0.054 2.684 1.00 93.25 110 ASP A N 1
ATOM 875 C CA . ASP A 1 110 ? 15.727 -1.285 1.984 1.00 93.25 110 ASP A CA 1
ATOM 876 C C . ASP A 1 110 ? 14.478 -2.096 1.599 1.00 93.25 110 ASP A C 1
ATOM 878 O O . ASP A 1 110 ? 13.972 -2.910 2.367 1.00 93.25 110 ASP A O 1
ATOM 882 N N . VAL A 1 111 ? 13.879 -1.748 0.456 1.00 94.81 111 VAL A N 1
ATOM 883 C CA . VAL A 1 111 ? 12.688 -2.406 -0.129 1.00 94.81 111 VAL A CA 1
ATOM 884 C C . VAL A 1 111 ? 11.518 -2.592 0.850 1.00 94.81 111 VAL A C 1
ATOM 886 O O . VAL A 1 111 ? 10.820 -3.616 0.887 1.00 94.81 111 VAL A O 1
ATOM 889 N N . GLY A 1 112 ? 11.288 -1.564 1.657 1.00 96.75 112 GLY A N 1
ATOM 890 C CA . GLY A 1 112 ? 10.263 -1.550 2.680 1.00 96.75 112 GLY A CA 1
ATOM 891 C C . GLY A 1 112 ? 8.852 -1.330 2.155 1.00 96.75 112 GLY A C 1
ATOM 892 O O . GLY A 1 112 ? 8.586 -1.211 0.954 1.00 96.75 112 GLY A O 1
ATOM 893 N N . MET A 1 113 ? 7.933 -1.261 3.110 1.00 97.75 113 MET A N 1
ATOM 894 C CA . MET A 1 113 ? 6.511 -1.094 2.878 1.00 97.75 113 MET A CA 1
ATOM 895 C C . MET A 1 113 ? 5.915 -0.127 3.900 1.00 97.75 113 MET A C 1
ATOM 897 O O . MET A 1 113 ? 6.245 -0.173 5.088 1.00 97.75 113 MET A O 1
ATOM 901 N N . ILE A 1 114 ? 5.024 0.744 3.430 1.00 98.44 114 ILE A N 1
ATOM 902 C CA . ILE A 1 114 ? 4.197 1.599 4.284 1.00 98.44 114 ILE A CA 1
ATOM 903 C C . IL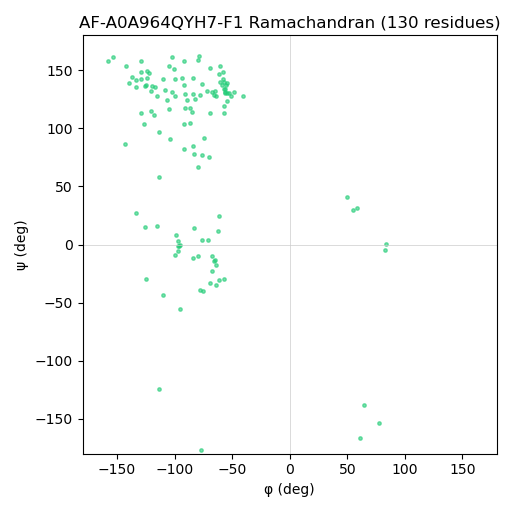E A 1 114 ? 2.888 0.869 4.561 1.00 98.44 114 ILE A C 1
ATOM 905 O O . ILE A 1 114 ? 2.276 0.318 3.649 1.00 98.44 114 ILE A O 1
ATOM 909 N N . TYR A 1 115 ? 2.424 0.909 5.802 1.00 98.69 115 TYR A N 1
ATOM 910 C CA . TYR A 1 115 ? 1.149 0.348 6.232 1.00 98.69 115 TYR A CA 1
ATOM 911 C C . TYR A 1 115 ? 0.263 1.477 6.732 1.00 98.69 115 TYR A C 1
ATOM 913 O O . TYR A 1 115 ? 0.715 2.336 7.486 1.00 98.69 115 TYR A O 1
ATOM 921 N N . VAL A 1 116 ? -1.000 1.468 6.324 1.00 98.69 116 VAL A N 1
ATOM 922 C CA . VAL A 1 116 ? -1.986 2.497 6.651 1.00 98.69 116 VAL A CA 1
ATOM 923 C C . VAL A 1 116 ? -3.085 1.882 7.501 1.00 98.69 116 VAL A C 1
ATOM 925 O O . VAL A 1 116 ? -3.696 0.877 7.121 1.00 98.69 116 VAL A O 1
ATOM 928 N N . PHE A 1 117 ? -3.359 2.518 8.633 1.00 98.81 117 PHE A N 1
ATOM 929 C CA . PHE A 1 117 ? -4.360 2.115 9.605 1.00 98.81 117 PHE A CA 1
ATOM 930 C C . PHE A 1 117 ? -5.379 3.227 9.833 1.00 98.81 117 PHE A C 1
ATOM 932 O O . PHE A 1 117 ? -5.056 4.414 9.794 1.00 98.81 117 PHE A O 1
ATOM 939 N N . MET A 1 118 ? -6.618 2.834 10.116 1.00 98.69 118 MET A N 1
ATOM 940 C CA . MET A 1 118 ? -7.711 3.745 10.435 1.00 98.69 118 MET A CA 1
ATOM 941 C C . MET A 1 118 ? -8.472 3.268 11.670 1.00 98.69 118 MET A C 1
ATOM 943 O O . MET A 1 118 ? -8.808 2.089 11.808 1.00 98.69 118 MET A O 1
ATOM 947 N N . CYS A 1 119 ? -8.776 4.198 12.569 1.00 98.62 119 CYS A N 1
ATOM 948 C CA . CYS A 1 119 ? -9.754 4.004 13.626 1.00 98.62 119 CYS A CA 1
ATOM 949 C C . CYS A 1 119 ? -11.112 4.494 13.119 1.00 98.62 119 CYS A C 1
ATOM 951 O O . CYS A 1 119 ? -11.363 5.695 13.067 1.00 98.62 119 CYS A O 1
ATOM 953 N N . PHE A 1 120 ? -12.007 3.575 12.755 1.00 98.06 120 PHE A N 1
ATOM 954 C CA . PHE A 1 120 ? -13.324 3.937 12.214 1.00 98.06 120 PHE A CA 1
ATOM 955 C C . PHE A 1 120 ? -14.252 4.614 13.232 1.00 98.06 120 PHE A C 1
ATOM 957 O O . PHE A 1 120 ? -15.161 5.334 12.838 1.00 98.06 120 PHE A O 1
ATOM 964 N N . SER A 1 121 ? -14.031 4.410 14.533 1.00 98.06 121 SER A N 1
ATOM 965 C CA . SER A 1 121 ? -14.831 5.061 15.578 1.00 98.06 121 SER A CA 1
ATOM 966 C C . SER A 1 121 ? -14.422 6.517 15.811 1.00 98.06 121 SER A C 1
ATOM 968 O O . SER A 1 121 ? -15.285 7.360 16.030 1.00 98.06 121 SER A O 1
ATOM 970 N N . CYS A 1 122 ? -13.119 6.809 15.767 1.00 98.50 122 CYS A N 1
ATOM 971 C CA . CYS A 1 122 ? -12.570 8.143 16.041 1.00 98.50 122 CYS A CA 1
ATOM 972 C C . CYS A 1 122 ? -12.247 8.937 14.768 1.00 98.50 122 CYS A C 1
ATOM 974 O O . CYS A 1 122 ? -11.949 10.121 14.854 1.00 98.50 122 CYS A O 1
ATOM 976 N N . MET A 1 123 ? -12.311 8.299 13.594 1.00 98.12 123 MET A N 1
ATOM 977 C CA . MET A 1 123 ? -11.965 8.882 12.292 1.00 98.12 123 MET A CA 1
ATOM 978 C C . MET A 1 123 ? -10.520 9.402 12.206 1.00 98.12 123 MET A C 1
ATOM 980 O O . MET A 1 123 ? -10.233 10.341 11.468 1.00 98.12 123 MET A O 1
ATOM 984 N N . THR A 1 124 ? -9.599 8.762 12.930 1.00 98.31 124 THR A N 1
ATOM 985 C CA . THR A 1 124 ? -8.158 9.049 12.896 1.00 98.31 124 THR A CA 1
ATOM 986 C C . THR A 1 124 ? -7.394 7.979 12.124 1.00 98.31 124 THR A C 1
ATOM 988 O O . THR A 1 124 ? -7.829 6.827 12.024 1.00 98.31 124 THR A O 1
ATOM 991 N N . THR A 1 125 ? -6.248 8.359 11.563 1.00 98.06 125 THR A N 1
ATOM 992 C CA . THR A 1 125 ? -5.368 7.470 10.798 1.00 98.06 125 THR A CA 1
ATOM 993 C C . THR A 1 125 ? -3.967 7.472 11.373 1.00 98.06 125 THR A C 1
ATOM 995 O O . THR A 1 125 ? -3.495 8.496 11.860 1.00 98.06 125 THR A O 1
ATOM 998 N N . GLU A 1 126 ? -3.285 6.348 11.230 1.00 98.38 126 GLU A N 1
ATOM 999 C CA . GLU A 1 126 ? -1.873 6.208 11.553 1.00 98.38 126 GLU A CA 1
ATOM 1000 C C . GLU A 1 126 ? -1.204 5.404 10.443 1.00 98.38 126 GLU A C 1
ATOM 1002 O O . GLU A 1 126 ? -1.814 4.506 9.855 1.00 98.38 126 GLU A O 1
ATOM 1007 N N . SER A 1 127 ? 0.039 5.742 10.124 1.00 98.19 127 SER A N 1
ATOM 1008 C CA . SER A 1 127 ? 0.834 4.993 9.161 1.00 98.19 127 SER A CA 1
ATOM 1009 C C . SER A 1 127 ? 2.221 4.745 9.709 1.00 98.19 127 SER A C 1
ATOM 1011 O O . SER A 1 127 ? 2.817 5.641 10.304 1.00 98.19 127 SER A O 1
ATOM 1013 N N . LEU A 1 128 ? 2.749 3.561 9.441 1.00 97.25 128 LEU A N 1
ATOM 1014 C CA . LEU A 1 128 ? 4.096 3.158 9.822 1.00 97.25 128 LEU A CA 1
ATOM 1015 C C . LEU A 1 128 ? 4.830 2.592 8.608 1.00 97.25 128 LEU A C 1
ATOM 1017 O O . LEU A 1 128 ? 4.204 2.138 7.648 1.00 97.25 128 LEU A O 1
ATOM 1021 N N . VAL A 1 129 ? 6.156 2.612 8.660 1.00 97.94 129 VAL A N 1
ATOM 1022 C CA . VAL A 1 129 ? 7.036 2.064 7.625 1.00 97.94 129 VAL A CA 1
ATOM 1023 C C . VAL A 1 129 ? 7.901 0.963 8.229 1.00 97.94 129 VAL A C 1
ATOM 1025 O O . VAL A 1 129 ? 8.435 1.131 9.321 1.00 97.94 129 VAL A O 1
ATOM 1028 N N . GLN A 1 130 ? 8.046 -0.154 7.516 1.00 97.88 130 GLN A N 1
ATOM 1029 C CA . GLN A 1 130 ? 9.026 -1.196 7.837 1.00 97.88 130 GLN A CA 1
ATOM 1030 C C . GLN A 1 130 ? 9.910 -1.451 6.621 1.00 97.88 130 GLN A C 1
ATOM 1032 O O . GLN A 1 130 ? 9.396 -1.556 5.510 1.00 97.88 130 GLN A O 1
ATOM 1037 N N . SER A 1 131 ? 11.214 -1.594 6.833 1.00 95.12 131 SER A N 1
ATOM 1038 C CA . SER A 1 131 ? 12.212 -1.947 5.812 1.00 95.12 131 SER A CA 1
ATOM 1039 C C . SER A 1 131 ? 13.257 -2.876 6.423 1.00 95.12 131 SER A C 1
ATOM 1041 O O . SER A 1 131 ? 13.480 -2.796 7.636 1.00 95.12 131 SER A O 1
ATOM 1043 N N . GLY A 1 132 ? 13.916 -3.723 5.635 1.00 80.19 132 GLY A N 1
ATOM 1044 C CA . GLY A 1 132 ? 14.902 -4.667 6.164 1.00 80.19 132 GLY A CA 1
ATOM 1045 C C . GLY A 1 132 ? 15.659 -5.433 5.103 1.00 80.19 132 GLY A C 1
ATOM 1046 O O . GLY A 1 132 ? 15.183 -5.446 3.951 1.00 80.19 132 GLY A O 1
#

Secondary structure (DSSP, 8-state):
-PPP----TT--PPPTT------PPPPP------PPPTT--S-S-TTSTT---EESSS---SSS--PPBPTTT-PBPEEEEEEE-TT---TT-TT---TT-TT--S--TTT-EEEEEEETTTTEEEEEEE--

pLDDT: mean 87.04, std 18.16, range [38.62, 98.81]

Mean predicted aligned error: 8.84 Å

Solvent-accessible surface area (backbone atoms only — not comparable to full-atom values): 8791 Å² total; per-residue (Å²): 138,81,81,82,88,78,85,69,91,79,70,78,67,79,61,100,71,66,73,84,89,61,95,64,81,73,88,85,78,88,85,86,88,80,86,68,59,92,94,61,61,90,56,83,53,88,83,49,64,30,64,55,54,43,72,47,79,75,85,84,62,83,69,72,90,78,78,57,59,36,92,85,81,68,43,77,39,44,66,46,35,37,45,38,12,34,30,40,69,39,95,86,24,95,51,43,39,65,86,86,49,91,81,68,77,46,58,42,76,52,76,8,37,38,38,35,30,36,31,84,89,79,74,45,74,53,73,53,74,41,56,110

Foldseek 3Di:
DDDDDDDDPPPPPPPPPPQDPDPDDADDDDDDDDDDPPPDDCCNDPPPALRPKDFDDDDPDPDDDDFDADPPPRHGWGWTIKQWLNQDQDPPRPNHDPPPDSSRDSAQEARKMKTKTADPVVRDIDIDIDHD